Protein AF-A0A7C7R0E4-F1 (afdb_monomer)

Structure (mmCIF, N/CA/C/O backbone):
data_AF-A0A7C7R0E4-F1
#
_entry.id   AF-A0A7C7R0E4-F1
#
loop_
_atom_site.group_PDB
_atom_site.id
_atom_site.type_symbol
_atom_site.label_atom_id
_atom_site.label_alt_id
_atom_site.label_comp_id
_atom_site.label_asym_id
_atom_site.label_entity_id
_atom_site.label_seq_id
_atom_site.pdbx_PDB_ins_code
_atom_site.Cartn_x
_atom_site.Cartn_y
_atom_site.Cartn_z
_atom_site.occupancy
_atom_site.B_iso_or_equiv
_atom_site.auth_seq_id
_atom_site.auth_comp_id
_atom_site.auth_asym_id
_atom_site.auth_atom_id
_atom_site.pdbx_PDB_model_num
ATOM 1 N N . THR A 1 1 ? -8.100 -7.365 -4.017 1.00 75.06 1 THR A N 1
ATOM 2 C CA . THR A 1 1 ? -8.928 -8.593 -4.014 1.00 75.06 1 THR A CA 1
ATOM 3 C C . THR A 1 1 ? -9.910 -8.615 -5.170 1.00 75.06 1 THR A C 1
ATOM 5 O O . THR A 1 1 ? -9.900 -9.594 -5.899 1.00 75.06 1 THR A O 1
ATOM 8 N N . GLN A 1 2 ? -10.662 -7.537 -5.427 1.00 92.62 2 GLN A N 1
ATOM 9 C CA . GLN A 1 2 ? -11.555 -7.442 -6.594 1.00 92.62 2 GLN A CA 1
ATOM 10 C C . GLN A 1 2 ? -10.849 -7.689 -7.933 1.00 92.62 2 GLN A C 1
ATOM 12 O O . GLN A 1 2 ? -11.319 -8.491 -8.728 1.00 92.62 2 GLN A O 1
ATOM 17 N N . PHE A 1 3 ? -9.705 -7.037 -8.172 1.00 92.81 3 PHE A N 1
ATOM 18 C CA . PHE A 1 3 ? -8.923 -7.235 -9.399 1.00 92.81 3 PHE A CA 1
ATOM 19 C C . PHE A 1 3 ? -8.490 -8.698 -9.586 1.00 92.81 3 PHE A C 1
ATOM 21 O O . PHE A 1 3 ? -8.636 -9.260 -10.664 1.00 92.81 3 PHE A O 1
ATOM 28 N N . VAL A 1 4 ? -8.024 -9.340 -8.512 1.00 93.69 4 VAL A N 1
ATOM 29 C CA . VAL A 1 4 ? -7.630 -10.757 -8.533 1.00 93.69 4 VAL A CA 1
ATOM 30 C C . VAL A 1 4 ? -8.839 -11.653 -8.822 1.00 93.69 4 VAL A C 1
ATOM 32 O O . VAL A 1 4 ? -8.741 -12.554 -9.647 1.00 93.69 4 VAL A O 1
ATOM 35 N N . GLY A 1 5 ? -9.994 -11.368 -8.209 1.00 93.56 5 GLY A N 1
ATOM 36 C CA . GLY A 1 5 ? -11.251 -12.062 -8.501 1.00 93.56 5 GLY A CA 1
ATOM 37 C C . GLY A 1 5 ? -11.701 -11.892 -9.951 1.00 93.56 5 GLY A C 1
ATOM 38 O O . GLY A 1 5 ? -12.077 -12.870 -10.590 1.00 93.56 5 GLY A O 1
ATOM 39 N N . PHE A 1 6 ? -11.592 -10.677 -10.495 1.00 96.50 6 PHE A N 1
ATOM 40 C CA . PHE A 1 6 ? -11.853 -10.404 -11.905 1.00 96.50 6 PHE A CA 1
ATOM 41 C C . PHE A 1 6 ? -10.945 -11.232 -12.814 1.00 96.50 6 PHE A C 1
ATOM 43 O O . PHE A 1 6 ? -11.453 -11.888 -13.715 1.00 96.50 6 PHE A O 1
ATOM 50 N N . MET A 1 7 ? -9.628 -11.240 -12.575 1.00 96.50 7 MET A N 1
ATOM 51 C CA . MET A 1 7 ? -8.694 -12.014 -13.401 1.00 96.50 7 MET A CA 1
ATOM 52 C C . MET A 1 7 ? -8.993 -13.514 -13.344 1.00 96.50 7 MET A C 1
ATOM 54 O O . MET A 1 7 ? -9.024 -14.162 -14.386 1.00 96.50 7 MET A O 1
ATOM 58 N N . ALA A 1 8 ? -9.285 -14.051 -12.156 1.00 94.00 8 ALA A N 1
ATOM 59 C CA . ALA A 1 8 ? -9.653 -15.455 -11.992 1.00 94.00 8 ALA A CA 1
ATOM 60 C C . ALA A 1 8 ? -10.944 -15.807 -12.757 1.00 94.00 8 ALA A C 1
ATOM 62 O O . ALA A 1 8 ? -10.985 -16.798 -13.485 1.00 94.00 8 ALA A O 1
ATOM 63 N N . GLY A 1 9 ? -11.985 -14.972 -12.654 1.00 94.38 9 GLY A N 1
ATOM 64 C CA . GLY A 1 9 ? -13.231 -15.161 -13.403 1.00 94.38 9 GLY A CA 1
ATOM 65 C C . GLY A 1 9 ? -13.051 -14.985 -14.914 1.00 94.38 9 GLY A C 1
ATOM 66 O O . GLY A 1 9 ? -13.600 -15.757 -15.699 1.00 94.38 9 GLY A O 1
ATOM 67 N N . ALA A 1 10 ? -12.238 -14.013 -15.333 1.00 95.94 10 ALA A N 1
ATOM 68 C CA . ALA A 1 10 ? -11.946 -13.752 -16.738 1.00 95.94 10 ALA A CA 1
ATOM 69 C C . ALA A 1 10 ? -11.187 -14.914 -17.387 1.00 95.94 10 ALA A C 1
ATOM 71 O O . ALA A 1 10 ? -11.490 -15.285 -18.519 1.00 95.94 10 ALA A O 1
ATOM 72 N N . GLN A 1 11 ? -10.255 -15.526 -16.657 1.00 95.12 11 GLN A N 1
ATOM 73 C CA . GLN A 1 11 ? -9.541 -16.715 -17.111 1.00 95.12 11 GLN A CA 1
ATOM 74 C C . GLN A 1 11 ? -10.462 -17.941 -17.211 1.00 95.12 11 GLN A C 1
ATOM 76 O O . GLN A 1 11 ? -10.287 -18.760 -18.107 1.00 95.12 11 GLN A O 1
ATOM 81 N N . ALA A 1 12 ? -11.452 -18.060 -16.323 1.00 93.56 12 ALA A N 1
ATOM 82 C CA . ALA A 1 12 ? -12.368 -19.197 -16.299 1.00 93.56 12 ALA A CA 1
ATOM 83 C C . ALA A 1 12 ? -13.448 -19.154 -17.395 1.00 93.56 12 ALA A C 1
ATOM 85 O O . ALA A 1 12 ? -13.883 -20.204 -17.863 1.00 93.56 12 ALA A O 1
ATOM 86 N N . GLY A 1 13 ? -13.922 -17.970 -17.796 1.00 91.75 13 GLY A N 1
ATOM 87 C CA . GLY A 1 13 ? -15.040 -17.873 -18.746 1.00 91.75 13 GLY A CA 1
ATOM 88 C C . GLY A 1 13 ? -15.197 -16.529 -19.435 1.00 91.75 13 GLY A C 1
ATOM 89 O O . GLY A 1 13 ? -16.311 -16.126 -19.769 1.00 91.75 13 GLY A O 1
ATOM 90 N N . GLY A 1 14 ? -14.091 -15.816 -19.627 1.00 94.06 14 GLY A N 1
ATOM 91 C CA . GLY A 1 14 ? -14.070 -14.535 -20.313 1.00 94.06 14 GLY A CA 1
ATOM 92 C C . GLY A 1 14 ? -14.646 -13.386 -19.489 1.00 94.06 14 GLY A C 1
ATOM 93 O O . GLY A 1 14 ? -14.941 -13.489 -18.298 1.00 94.06 14 GLY A O 1
ATOM 94 N N . LEU A 1 15 ? -14.801 -12.244 -20.153 1.00 94.62 15 LEU A N 1
ATOM 95 C CA . LEU A 1 15 ? -15.081 -10.952 -19.520 1.00 94.62 15 LEU A CA 1
ATOM 96 C C . LEU A 1 15 ? -16.345 -10.964 -18.639 1.00 94.62 15 LEU A C 1
ATOM 98 O O . LEU A 1 15 ? -16.337 -10.396 -17.549 1.00 94.62 15 LEU A O 1
ATOM 102 N N . GLY A 1 16 ? -17.399 -11.670 -19.065 1.00 95.62 16 GLY A N 1
ATOM 103 C CA . GLY A 1 16 ? -18.638 -11.813 -18.295 1.00 95.62 16 GLY A CA 1
ATOM 104 C C . GLY A 1 16 ? -18.433 -12.525 -16.953 1.00 95.62 16 GLY A C 1
ATOM 105 O O . GLY A 1 16 ? -18.875 -12.023 -15.919 1.00 95.62 16 GLY A O 1
ATOM 106 N N . MET A 1 17 ? -17.697 -13.643 -16.942 1.00 95.38 17 MET A N 1
ATOM 107 C CA . MET A 1 17 ? -17.339 -14.337 -15.698 1.00 95.38 17 MET A CA 1
ATOM 108 C C . MET A 1 17 ? -16.394 -13.503 -14.827 1.00 95.38 17 MET A C 1
ATOM 110 O O . MET A 1 17 ? -16.525 -13.520 -13.604 1.00 95.38 17 MET A O 1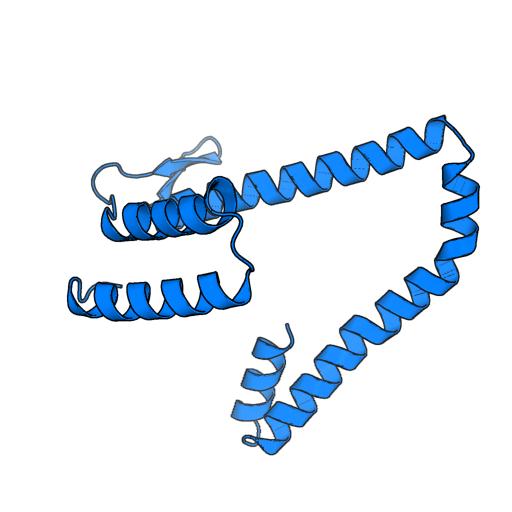
ATOM 114 N N . GLY A 1 18 ? -15.501 -12.714 -15.430 1.00 96.56 18 GLY A N 1
ATOM 115 C CA . GLY A 1 18 ? -14.657 -11.762 -14.704 1.00 96.56 18 GLY A CA 1
ATOM 116 C C . GLY A 1 18 ? -15.468 -10.709 -13.947 1.00 96.56 18 GLY A C 1
ATOM 117 O O . GLY A 1 18 ? -15.235 -10.481 -12.760 1.00 96.56 18 GLY A O 1
ATOM 118 N N . ILE A 1 19 ? -16.460 -10.095 -14.598 1.00 97.06 19 ILE A N 1
ATOM 119 C CA . ILE A 1 19 ? -17.334 -9.094 -13.964 1.00 97.06 19 ILE A CA 1
ATOM 120 C C . ILE A 1 19 ? -18.148 -9.721 -12.829 1.00 97.06 19 ILE A C 1
ATOM 122 O O . ILE A 1 19 ? -18.201 -9.159 -11.736 1.00 97.06 19 ILE A O 1
ATOM 126 N N . LEU A 1 20 ? -18.741 -10.898 -13.051 1.00 97.44 20 LEU A N 1
ATOM 127 C CA . LEU A 1 20 ? -19.497 -11.602 -12.012 1.00 97.44 20 LEU A CA 1
ATOM 128 C C . LEU A 1 20 ? -18.614 -11.951 -10.808 1.00 97.44 20 LEU A C 1
ATOM 130 O O . LEU A 1 20 ? -18.996 -11.680 -9.671 1.00 97.44 20 LEU A O 1
ATOM 134 N N . ALA A 1 21 ? -17.406 -12.470 -11.040 1.00 96.56 21 ALA A N 1
ATOM 135 C CA . ALA A 1 21 ? -16.451 -12.755 -9.974 1.00 96.56 21 ALA A CA 1
ATOM 136 C C . ALA A 1 21 ? -16.048 -11.480 -9.214 1.00 96.56 21 ALA A C 1
ATOM 138 O O . ALA A 1 21 ? -16.009 -11.482 -7.984 1.00 96.56 21 ALA A O 1
ATOM 139 N N . ALA A 1 22 ? -15.826 -10.364 -9.915 1.00 96.12 22 ALA A N 1
ATOM 140 C CA . ALA A 1 22 ? -15.556 -9.073 -9.287 1.00 96.12 22 ALA A CA 1
ATOM 141 C C . ALA A 1 22 ? -16.719 -8.621 -8.384 1.00 96.12 22 ALA A C 1
ATOM 143 O O . ALA A 1 22 ? -16.484 -8.239 -7.238 1.00 96.12 22 ALA A O 1
ATOM 144 N N . ILE A 1 23 ? -17.967 -8.729 -8.853 1.00 96.75 23 ILE A N 1
ATOM 145 C CA . ILE A 1 23 ? -19.167 -8.402 -8.064 1.00 96.75 23 ILE A CA 1
ATOM 146 C C . ILE A 1 23 ? -19.250 -9.282 -6.816 1.00 96.75 23 ILE A C 1
ATOM 148 O O . ILE A 1 23 ? -19.463 -8.765 -5.720 1.00 96.75 23 ILE A O 1
ATOM 152 N N . VAL A 1 24 ? -19.024 -10.591 -6.949 1.00 96.00 24 VAL A N 1
ATOM 153 C CA . VAL A 1 24 ? -19.036 -11.515 -5.806 1.00 96.00 24 VAL A CA 1
ATOM 154 C C . VAL A 1 24 ? -17.937 -11.156 -4.807 1.00 96.00 24 VAL A C 1
ATOM 156 O O . VAL A 1 24 ? -18.211 -11.067 -3.613 1.00 96.00 24 VAL A O 1
ATOM 159 N N . THR A 1 25 ? -16.709 -10.878 -5.261 1.00 96.12 25 THR A N 1
ATOM 160 C CA . THR A 1 25 ? -15.629 -10.465 -4.348 1.00 96.12 25 THR A CA 1
ATOM 161 C C . THR A 1 25 ? -15.938 -9.160 -3.622 1.00 96.12 25 THR A C 1
ATOM 163 O O . THR A 1 25 ? -15.648 -9.053 -2.430 1.00 96.12 25 THR A O 1
ATOM 166 N N . LEU A 1 26 ? -16.556 -8.185 -4.296 1.00 95.44 26 LEU A N 1
ATOM 167 C CA . LEU A 1 26 ? -17.031 -6.962 -3.657 1.00 95.44 26 LEU A CA 1
ATOM 168 C C . LEU A 1 26 ? -18.102 -7.281 -2.616 1.00 95.44 26 LEU A C 1
ATOM 170 O O . LEU A 1 26 ? -17.969 -6.856 -1.473 1.00 95.44 26 LEU A O 1
ATOM 174 N N . TRP A 1 27 ? -19.112 -8.074 -2.970 1.00 95.19 27 TRP A N 1
ATOM 175 C CA . TRP A 1 27 ? -20.207 -8.420 -2.068 1.00 95.19 27 TRP A CA 1
ATOM 176 C C . TRP A 1 27 ? -19.715 -9.145 -0.811 1.00 95.19 27 TRP A C 1
ATOM 178 O O . TRP A 1 27 ? -20.046 -8.726 0.297 1.00 95.19 27 TRP A O 1
ATOM 188 N N . VAL A 1 28 ? -18.877 -10.175 -0.969 1.00 95.12 28 VAL A N 1
ATOM 189 C CA . VAL A 1 28 ? -18.334 -10.970 0.145 1.00 95.12 28 VAL A CA 1
ATOM 190 C C . VAL A 1 28 ? -17.360 -10.161 1.002 1.00 95.12 28 VAL A C 1
ATOM 192 O O . VAL A 1 28 ? -17.216 -10.450 2.182 1.00 95.12 28 VAL A O 1
ATOM 195 N N . THR A 1 29 ? -16.696 -9.138 0.461 1.00 93.25 29 THR A N 1
ATOM 196 C CA . THR A 1 29 ? -15.775 -8.315 1.263 1.00 93.25 29 THR A CA 1
ATOM 197 C C . THR A 1 29 ? -16.516 -7.177 1.964 1.00 93.25 29 THR A C 1
ATOM 199 O O . THR A 1 29 ? -16.338 -6.970 3.160 1.00 93.25 29 THR A O 1
ATOM 202 N N . PHE A 1 30 ? -17.369 -6.441 1.251 1.00 94.31 30 PHE A N 1
ATOM 203 C CA . PHE A 1 30 ? -18.011 -5.236 1.776 1.00 94.31 30 PHE A CA 1
ATOM 204 C C . PHE A 1 30 ? -19.230 -5.531 2.646 1.00 94.31 30 PHE A C 1
ATOM 206 O O . PHE A 1 30 ? -19.334 -4.967 3.733 1.00 94.31 30 PHE A O 1
ATOM 213 N N . THR A 1 31 ? -20.135 -6.411 2.209 1.00 95.44 31 THR A N 1
ATOM 214 C CA . THR A 1 31 ? -21.399 -6.674 2.920 1.00 95.44 31 THR A CA 1
ATOM 215 C C . THR A 1 31 ? -21.177 -7.155 4.356 1.00 95.44 31 THR A C 1
ATOM 217 O O . THR A 1 31 ? -21.729 -6.529 5.263 1.00 95.44 31 THR A O 1
ATOM 220 N N . PRO A 1 32 ? -20.360 -8.198 4.626 1.00 93.88 32 PRO A N 1
ATOM 221 C CA . PRO A 1 32 ? -20.151 -8.637 6.000 1.00 93.88 32 PRO A CA 1
ATOM 222 C C . PRO A 1 32 ? -19.390 -7.598 6.821 1.00 93.88 32 PRO A C 1
ATOM 224 O O . PRO A 1 32 ? -19.773 -7.348 7.958 1.00 93.88 32 PRO A O 1
ATOM 227 N N . CYS A 1 33 ? -18.362 -6.942 6.268 1.00 94.00 33 CYS A N 1
ATOM 228 C CA . CYS A 1 33 ? -17.622 -5.918 7.008 1.00 94.00 33 CYS A CA 1
ATOM 229 C C . CYS A 1 33 ? -18.532 -4.758 7.435 1.00 94.00 33 CYS A C 1
ATOM 231 O O . CYS A 1 33 ? -18.505 -4.365 8.598 1.00 94.00 33 CYS A O 1
ATOM 233 N N . PHE A 1 34 ? -19.384 -4.249 6.539 1.00 93.81 34 PHE A N 1
ATOM 234 C CA . PHE A 1 34 ? -20.342 -3.197 6.884 1.00 93.81 34 PHE A CA 1
ATOM 235 C C . PHE A 1 34 ? -21.401 -3.663 7.876 1.00 93.81 34 PHE A C 1
ATOM 237 O O . PHE A 1 34 ? -21.716 -2.922 8.805 1.00 93.81 34 PHE A O 1
ATOM 244 N N . LEU A 1 35 ? -21.912 -4.888 7.724 1.00 94.50 35 LEU A N 1
ATOM 245 C CA . LEU A 1 35 ? -22.848 -5.469 8.683 1.00 94.50 35 LEU A CA 1
ATOM 246 C C . LEU A 1 35 ? -22.242 -5.478 10.089 1.00 94.50 35 LEU A C 1
ATOM 248 O O . LEU A 1 35 ? -22.890 -5.024 11.029 1.00 94.50 35 LEU A O 1
ATOM 252 N N . TRP A 1 36 ? -20.989 -5.916 10.232 1.00 92.25 36 TRP A N 1
ATOM 253 C CA . TRP A 1 36 ? -20.300 -5.933 11.522 1.00 92.25 36 TRP A CA 1
ATOM 254 C C . TRP A 1 36 ? -19.970 -4.539 12.054 1.00 92.25 36 TRP A C 1
ATOM 256 O O . TRP A 1 36 ? -20.078 -4.322 13.257 1.00 92.25 36 TRP A O 1
ATOM 266 N N . ILE A 1 37 ? -19.611 -3.584 11.191 1.00 90.44 37 ILE A N 1
ATOM 267 C CA . ILE A 1 37 ? -19.376 -2.192 11.600 1.00 90.44 37 ILE A CA 1
ATOM 268 C C . ILE A 1 37 ? -20.662 -1.578 12.158 1.00 90.44 37 ILE A C 1
ATOM 270 O O . ILE A 1 37 ? -20.635 -0.988 13.234 1.00 90.44 37 ILE A O 1
ATOM 274 N N . PHE A 1 38 ? -21.795 -1.745 11.474 1.00 91.44 38 PHE A N 1
ATOM 275 C CA . PHE A 1 38 ? -23.066 -1.192 11.941 1.00 91.44 38 PHE A CA 1
ATOM 276 C C . PHE A 1 38 ? -23.610 -1.928 13.166 1.00 91.44 38 PHE A C 1
ATOM 278 O O . PHE A 1 38 ? -24.065 -1.280 14.105 1.00 91.44 38 PHE A O 1
ATOM 285 N N . ALA A 1 39 ? -23.506 -3.258 13.209 1.00 93.69 39 ALA A N 1
ATOM 286 C CA . ALA A 1 39 ? -23.872 -4.034 14.393 1.00 93.69 39 ALA A CA 1
ATOM 287 C C . ALA A 1 39 ? -22.978 -3.700 15.604 1.00 93.69 39 ALA A C 1
ATOM 289 O O . ALA A 1 39 ? -23.443 -3.688 16.742 1.00 93.69 39 ALA A O 1
ATOM 290 N N . GLY A 1 40 ? -21.696 -3.412 15.362 1.00 89.75 40 GLY A N 1
ATOM 291 C CA . GLY A 1 40 ? -20.705 -3.066 16.378 1.00 89.75 40 GLY A CA 1
ATOM 292 C C . GLY A 1 40 ? -20.731 -1.603 16.827 1.00 89.75 40 GLY A C 1
ATOM 293 O O . GLY A 1 40 ? -20.258 -1.312 17.924 1.00 89.75 40 GLY A O 1
ATOM 294 N N . ALA A 1 41 ? -21.296 -0.690 16.032 1.00 89.12 41 ALA A N 1
ATOM 295 C CA . ALA A 1 41 ? -21.332 0.750 16.304 1.00 89.12 41 ALA A CA 1
ATOM 296 C C . ALA A 1 41 ? -21.775 1.129 17.736 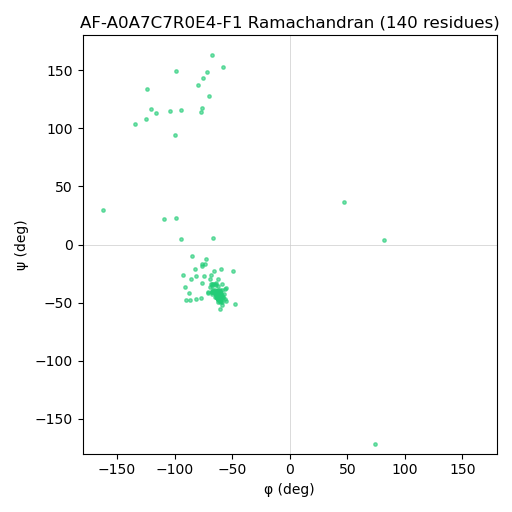1.00 89.12 41 ALA A C 1
ATOM 298 O O . ALA A 1 41 ? -21.013 1.841 18.396 1.00 89.12 41 ALA A O 1
ATOM 299 N N . PRO A 1 42 ? -22.907 0.627 18.283 1.00 87.31 42 PRO A N 1
ATOM 300 C CA . PRO A 1 42 ? -23.330 0.992 19.640 1.00 87.31 42 PRO A CA 1
ATOM 301 C C . PRO A 1 42 ? -22.339 0.525 20.717 1.00 87.31 42 PRO A C 1
ATOM 303 O O . PRO A 1 42 ? -22.136 1.202 21.726 1.00 87.31 42 PRO A O 1
ATOM 306 N N . TYR A 1 43 ? -21.680 -0.618 20.503 1.00 85.69 43 TYR A N 1
ATOM 307 C CA . TYR A 1 43 ? -20.663 -1.125 21.422 1.00 85.69 43 TYR A CA 1
ATOM 308 C C . TYR A 1 43 ? -19.391 -0.282 21.362 1.00 85.69 43 TYR A C 1
ATOM 310 O O . TYR A 1 43 ? -18.826 0.035 22.405 1.00 85.69 43 TYR A O 1
ATOM 318 N N . VAL A 1 44 ? -18.950 0.114 20.165 1.00 84.44 44 VAL A N 1
ATOM 319 C CA . VAL A 1 44 ? -17.769 0.973 19.986 1.00 84.44 44 VAL A CA 1
ATOM 320 C C . VAL A 1 44 ? -17.982 2.335 20.647 1.00 84.44 44 VAL A C 1
ATOM 322 O O . VAL A 1 44 ? -17.086 2.817 21.338 1.00 84.44 44 VAL A O 1
ATOM 325 N N . GLU A 1 45 ? -19.171 2.921 20.507 1.00 84.62 45 GLU A N 1
ATOM 326 C CA . GLU A 1 45 ? -19.520 4.199 21.134 1.00 84.62 45 GLU A CA 1
ATOM 327 C C . GLU A 1 45 ? -19.496 4.100 22.667 1.00 84.62 45 GLU A C 1
ATOM 329 O O . GLU A 1 45 ? -18.872 4.923 23.337 1.00 84.62 45 GLU A O 1
ATOM 334 N N . TRP A 1 46 ? -20.046 3.022 23.236 1.00 86.06 46 TRP A N 1
ATOM 335 C CA . TRP A 1 46 ? -19.958 2.757 24.674 1.00 86.06 46 TRP A CA 1
ATOM 336 C C . TRP A 1 46 ? -18.512 2.551 25.156 1.00 86.06 46 TRP A C 1
ATOM 338 O O . TRP A 1 46 ? -18.116 3.115 26.178 1.00 86.06 46 TRP A O 1
ATOM 348 N N . ILE A 1 47 ? -17.698 1.785 24.420 1.00 82.69 47 ILE A N 1
ATOM 349 C CA . ILE A 1 47 ? -16.277 1.547 24.726 1.00 82.69 47 ILE A CA 1
ATOM 350 C C . ILE A 1 47 ? -15.494 2.869 24.722 1.00 82.69 47 ILE A C 1
ATOM 352 O O . ILE A 1 47 ? -14.668 3.088 25.610 1.00 82.69 47 ILE A O 1
ATOM 356 N N . ALA A 1 48 ? -15.779 3.765 23.774 1.00 79.31 48 ALA A N 1
ATOM 357 C CA . ALA A 1 48 ? -15.096 5.049 23.627 1.00 79.31 48 ALA A CA 1
ATOM 358 C C . ALA A 1 48 ? -15.346 6.021 24.797 1.00 79.31 48 ALA A C 1
ATOM 360 O O . ALA A 1 48 ? -14.510 6.886 25.057 1.00 79.31 48 ALA A O 1
ATOM 361 N N . THR A 1 49 ? -16.440 5.855 25.552 1.00 84.00 49 THR A N 1
ATOM 362 C CA . THR A 1 49 ? -16.702 6.652 26.769 1.00 84.00 49 THR A CA 1
ATOM 363 C C . THR A 1 49 ? -15.804 6.280 27.956 1.00 84.00 49 THR A C 1
ATOM 365 O O . THR A 1 49 ? -15.753 7.007 28.949 1.00 84.00 49 THR A O 1
ATOM 368 N N . ARG A 1 50 ? -15.079 5.153 27.886 1.00 84.25 50 ARG A N 1
ATOM 369 C CA . ARG A 1 50 ? -14.260 4.630 28.989 1.00 84.25 50 ARG A CA 1
ATOM 370 C C . ARG A 1 50 ? -12.764 4.900 28.752 1.00 84.25 50 ARG A C 1
ATOM 372 O O . ARG A 1 50 ? -12.166 4.251 27.893 1.00 84.25 50 ARG A O 1
ATOM 379 N N . PRO A 1 51 ? -12.094 5.721 29.589 1.00 77.62 51 PRO A N 1
ATOM 380 C CA . PRO A 1 51 ? -10.713 6.172 29.351 1.00 77.62 51 PRO A CA 1
ATOM 381 C C . PRO A 1 51 ? -9.681 5.053 29.141 1.00 77.62 51 PRO A C 1
ATOM 383 O O . PRO A 1 51 ? -8.777 5.175 28.317 1.00 77.62 51 PRO A O 1
ATOM 386 N N . ARG A 1 52 ? -9.815 3.933 29.865 1.00 76.62 52 ARG A N 1
ATOM 387 C CA . ARG A 1 52 ? -8.895 2.784 29.759 1.00 76.62 52 ARG A CA 1
ATOM 388 C C . ARG A 1 52 ? -9.021 2.035 28.430 1.00 76.62 52 ARG A C 1
ATOM 390 O O . ARG A 1 52 ? -8.045 1.459 27.967 1.00 76.62 52 ARG A O 1
ATOM 397 N N . LEU A 1 53 ? -10.207 2.035 27.825 1.00 78.56 53 LEU A N 1
ATOM 398 C CA . LEU A 1 53 ? -10.472 1.334 26.569 1.00 78.56 53 LEU A CA 1
ATOM 399 C C . LEU A 1 53 ? -10.114 2.194 25.351 1.00 78.56 53 LEU A C 1
ATOM 401 O O . LEU A 1 53 ? -9.639 1.662 24.350 1.00 78.56 53 LEU A O 1
ATOM 405 N N . THR A 1 54 ? -10.209 3.519 25.467 1.00 79.81 54 THR A N 1
ATOM 406 C CA . THR A 1 54 ? -9.681 4.455 24.462 1.00 79.81 54 THR A CA 1
ATOM 407 C C . THR A 1 54 ? -8.176 4.271 24.250 1.00 79.81 54 THR A C 1
ATOM 409 O O . THR A 1 54 ? -7.714 4.268 23.111 1.00 79.81 54 THR A O 1
ATOM 412 N N . GLY A 1 55 ? -7.411 4.022 25.322 1.00 83.38 55 GLY A N 1
ATOM 413 C CA . GLY A 1 55 ? -5.984 3.692 25.219 1.00 83.38 55 GLY A CA 1
ATOM 414 C C . GLY A 1 55 ? -5.711 2.397 24.440 1.00 83.38 55 GLY A C 1
ATOM 415 O O . GLY A 1 55 ? -4.757 2.334 23.667 1.00 83.38 55 GLY A O 1
ATOM 416 N N . ALA A 1 56 ? -6.575 1.384 24.563 1.00 86.38 56 ALA A N 1
ATOM 417 C CA . ALA A 1 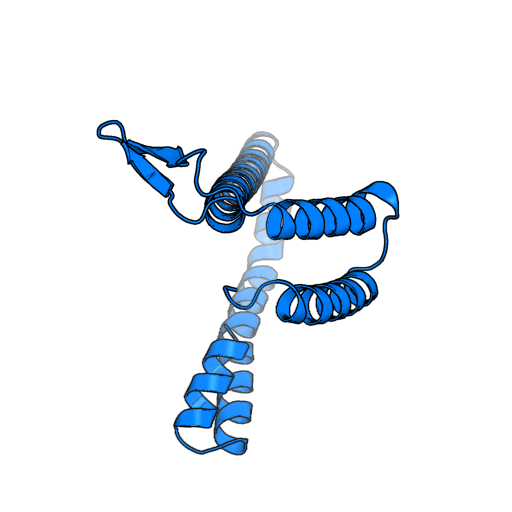56 ? -6.460 0.156 23.774 1.00 86.38 56 ALA A CA 1
ATOM 418 C C . ALA A 1 56 ? -6.724 0.409 22.278 1.00 86.38 56 ALA A C 1
ATOM 420 O O . ALA A 1 56 ? -5.978 -0.089 21.437 1.00 86.38 56 ALA A O 1
ATOM 421 N N . LEU A 1 57 ? -7.723 1.235 21.940 1.00 85.06 57 LEU A N 1
ATOM 422 C CA . LEU A 1 57 ? -7.991 1.644 20.554 1.00 85.06 57 LEU A CA 1
ATOM 423 C C . LEU A 1 57 ? -6.810 2.419 19.954 1.00 85.06 57 LEU A C 1
ATOM 425 O O . LEU A 1 57 ? -6.402 2.139 18.828 1.00 85.06 57 LEU A O 1
ATOM 429 N N . GLN A 1 58 ? -6.203 3.329 20.720 1.00 87.06 58 GLN A N 1
ATOM 430 C CA . GLN A 1 58 ? -4.969 4.006 20.311 1.00 87.06 58 GLN A CA 1
ATOM 431 C C . GLN A 1 58 ? -3.825 3.008 20.086 1.00 87.06 58 GLN A C 1
ATOM 433 O O . GLN A 1 58 ? -3.137 3.090 19.070 1.00 87.06 58 GLN A O 1
ATOM 438 N N . GLY A 1 59 ? -3.665 2.019 20.969 1.00 92.31 59 GLY A N 1
ATOM 439 C CA . GLY A 1 59 ? -2.701 0.930 20.795 1.00 92.31 59 GLY A CA 1
ATOM 440 C C . GLY A 1 59 ? -2.905 0.153 19.491 1.00 92.31 59 GLY A C 1
ATOM 441 O O . GLY A 1 59 ? -1.939 -0.102 18.775 1.00 92.31 59 GLY A O 1
ATOM 442 N N . ILE A 1 60 ? -4.155 -0.149 19.124 1.00 92.06 60 ILE A N 1
ATOM 443 C CA . ILE A 1 60 ? -4.485 -0.783 17.838 1.00 92.06 60 ILE A CA 1
ATOM 444 C C . ILE A 1 60 ? -4.087 0.130 16.671 1.00 92.06 60 ILE A C 1
ATOM 446 O O . ILE A 1 60 ? -3.433 -0.334 15.739 1.00 92.06 60 ILE A O 1
ATOM 450 N N . THR A 1 61 ? -4.410 1.430 16.720 1.00 92.38 61 THR A N 1
ATOM 451 C CA . THR A 1 61 ? -4.007 2.366 15.652 1.00 92.38 61 THR A CA 1
ATOM 452 C C . THR A 1 61 ? -2.488 2.463 15.513 1.00 92.38 61 THR A C 1
ATOM 454 O O . THR A 1 61 ? -1.977 2.428 14.396 1.00 92.38 61 THR A O 1
ATOM 457 N N . ALA A 1 62 ? -1.754 2.491 16.629 1.00 95.75 62 ALA A N 1
ATOM 458 C CA . ALA A 1 62 ? -0.296 2.503 16.635 1.00 95.75 62 ALA A CA 1
ATOM 459 C C . ALA A 1 62 ? 0.284 1.209 16.043 1.00 95.75 62 ALA A C 1
ATOM 461 O O . ALA A 1 62 ? 1.218 1.266 15.245 1.00 95.75 62 ALA A O 1
ATOM 462 N N . ALA A 1 63 ? -0.301 0.053 16.369 1.00 96.75 63 ALA A N 1
ATOM 463 C CA . ALA A 1 63 ? 0.097 -1.227 15.796 1.00 96.75 63 ALA A CA 1
ATOM 464 C C . ALA A 1 63 ? -0.125 -1.265 14.276 1.00 96.75 63 ALA A C 1
ATOM 466 O O . ALA A 1 63 ? 0.771 -1.666 13.538 1.00 96.75 63 ALA A O 1
ATOM 467 N N . VAL A 1 64 ? -1.277 -0.793 13.788 1.00 96.94 64 VAL A N 1
ATOM 468 C CA . VAL A 1 64 ? -1.577 -0.743 12.346 1.00 96.94 64 VAL A CA 1
ATOM 469 C C . VAL A 1 64 ? -0.619 0.198 11.613 1.00 96.94 64 VAL A C 1
ATOM 471 O O . VAL A 1 64 ? -0.062 -0.188 10.587 1.00 96.94 64 VAL A O 1
ATOM 474 N N . VAL A 1 65 ? -0.363 1.396 12.150 1.00 97.00 65 VAL A N 1
ATOM 475 C CA . VAL A 1 65 ? 0.626 2.329 11.580 1.00 97.00 65 VAL A CA 1
ATOM 476 C C . VAL A 1 65 ? 2.023 1.703 11.570 1.00 97.00 65 VAL A C 1
ATOM 478 O O . VAL A 1 65 ? 2.727 1.803 10.567 1.00 97.00 65 VAL A O 1
ATOM 481 N N . GLY A 1 66 ? 2.404 0.989 12.633 1.00 96.25 66 GLY A N 1
ATOM 482 C CA . GLY A 1 66 ? 3.661 0.242 12.695 1.00 96.25 66 GLY A CA 1
ATOM 483 C C . GLY A 1 66 ? 3.768 -0.844 11.620 1.00 96.25 66 GLY A C 1
ATOM 484 O O . GLY A 1 66 ? 4.796 -0.950 10.954 1.00 96.25 66 GLY A O 1
ATOM 485 N N 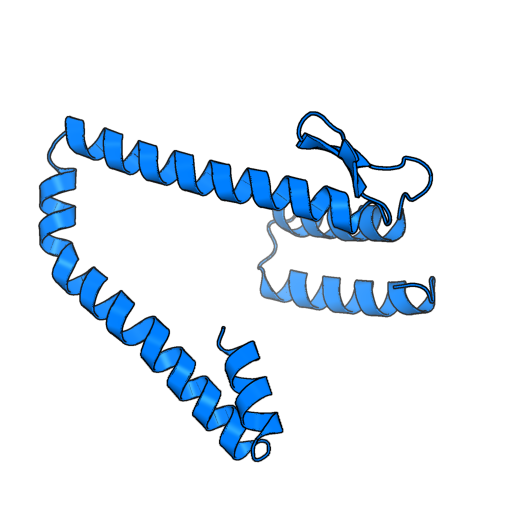. VAL A 1 67 ? 2.697 -1.608 11.384 1.00 96.38 67 VAL A N 1
ATOM 486 C CA . VAL A 1 67 ? 2.643 -2.621 10.314 1.00 96.38 67 VAL A CA 1
ATOM 487 C C . VAL A 1 67 ? 2.779 -1.978 8.933 1.00 96.38 67 VAL A C 1
ATOM 489 O O . VAL A 1 67 ? 3.543 -2.480 8.108 1.00 96.38 67 VAL A O 1
ATOM 492 N N . ILE A 1 68 ? 2.097 -0.854 8.685 1.00 94.75 68 ILE A N 1
ATOM 493 C CA . ILE A 1 68 ? 2.200 -0.110 7.419 1.00 94.75 68 ILE A CA 1
ATOM 494 C C . ILE A 1 68 ? 3.625 0.413 7.214 1.00 94.75 68 ILE A C 1
ATOM 496 O O . ILE A 1 68 ? 4.172 0.278 6.118 1.00 94.75 68 ILE A O 1
ATOM 500 N N . ALA A 1 69 ? 4.248 0.968 8.255 1.00 94.50 69 ALA A N 1
ATOM 501 C CA . ALA A 1 69 ? 5.624 1.451 8.195 1.00 94.50 69 ALA A CA 1
ATOM 502 C C . ALA A 1 69 ? 6.611 0.310 7.900 1.00 94.50 69 ALA A C 1
ATOM 504 O O . ALA A 1 69 ? 7.455 0.437 7.015 1.00 94.50 69 ALA A O 1
ATOM 505 N N . ASN A 1 70 ? 6.456 -0.836 8.567 1.00 94.06 70 ASN A N 1
ATOM 506 C CA . ASN A 1 70 ? 7.268 -2.024 8.316 1.00 94.06 70 ASN A CA 1
ATOM 507 C C . ASN A 1 70 ? 7.132 -2.524 6.865 1.00 94.06 70 ASN A C 1
ATOM 509 O O . ASN A 1 70 ? 8.137 -2.783 6.204 1.00 94.06 70 ASN A O 1
ATOM 513 N N . LEU A 1 71 ? 5.903 -2.617 6.344 1.00 92.94 71 LEU A N 1
ATOM 514 C CA . LEU A 1 71 ? 5.665 -3.008 4.950 1.00 92.94 71 LEU A CA 1
ATOM 515 C C . LEU A 1 71 ? 6.256 -1.996 3.963 1.00 92.94 71 LEU A C 1
ATOM 517 O O . LEU A 1 71 ? 6.846 -2.395 2.965 1.00 92.94 71 LEU A O 1
ATOM 521 N N . SER A 1 72 ? 6.138 -0.701 4.257 1.00 92.31 72 SER A N 1
ATOM 522 C CA . SER A 1 72 ? 6.690 0.371 3.421 1.00 92.31 72 SER A CA 1
ATOM 523 C C . SER A 1 72 ? 8.212 0.280 3.321 1.00 92.31 72 SER A C 1
ATOM 525 O O . SER A 1 72 ? 8.756 0.398 2.226 1.00 92.31 72 SER A O 1
ATOM 527 N N . ILE A 1 73 ? 8.905 0.007 4.433 1.00 90.94 73 ILE A N 1
ATOM 528 C CA . ILE A 1 73 ? 10.358 -0.222 4.440 1.00 90.94 73 ILE A CA 1
ATOM 529 C C . ILE A 1 73 ? 10.703 -1.456 3.605 1.00 90.94 73 ILE A C 1
ATOM 531 O O . ILE A 1 73 ? 11.591 -1.400 2.758 1.00 90.94 73 ILE A O 1
ATOM 535 N N . TRP A 1 74 ? 9.977 -2.558 3.802 1.00 90.00 74 TRP A N 1
ATOM 536 C CA . TRP A 1 74 ? 10.216 -3.792 3.061 1.00 90.00 74 TRP A CA 1
ATOM 537 C C . TRP A 1 74 ? 10.033 -3.615 1.545 1.00 90.00 74 TRP A C 1
ATOM 539 O O . TRP A 1 74 ? 10.895 -4.037 0.773 1.00 90.00 74 TRP A O 1
ATOM 549 N N . PHE A 1 75 ? 8.958 -2.947 1.114 1.00 90.19 75 PHE A N 1
ATOM 550 C CA . PHE A 1 75 ? 8.735 -2.628 -0.297 1.00 90.19 75 PHE A CA 1
ATOM 551 C C . PHE A 1 75 ? 9.803 -1.681 -0.834 1.00 90.19 75 PHE A C 1
ATOM 553 O O . PHE A 1 75 ? 10.316 -1.919 -1.918 1.00 90.19 75 PHE A O 1
ATOM 560 N N . THR A 1 76 ? 10.180 -0.647 -0.078 1.00 88.75 76 THR A N 1
ATOM 561 C CA . THR A 1 76 ? 11.226 0.297 -0.501 1.00 88.75 76 THR A CA 1
ATOM 562 C C . THR A 1 76 ? 12.536 -0.432 -0.780 1.00 88.75 76 THR A C 1
ATOM 564 O O . THR A 1 76 ? 13.131 -0.219 -1.829 1.00 88.75 76 THR A O 1
ATOM 567 N N . LEU A 1 77 ? 12.947 -1.351 0.100 1.00 88.12 77 LEU A N 1
ATOM 568 C CA . LEU A 1 77 ? 14.149 -2.160 -0.107 1.00 88.12 77 LEU A CA 1
ATOM 569 C C . LEU A 1 77 ? 14.061 -3.015 -1.377 1.00 88.12 77 LEU A C 1
ATOM 571 O O . LEU A 1 77 ? 14.972 -2.970 -2.193 1.00 88.12 77 LEU A O 1
ATOM 575 N N . ASN A 1 78 ? 12.962 -3.746 -1.573 1.00 87.00 78 ASN A N 1
ATOM 576 C CA . ASN A 1 78 ? 12.797 -4.633 -2.734 1.00 87.00 78 ASN A CA 1
ATOM 577 C C . ASN A 1 78 ? 12.536 -3.884 -4.053 1.00 87.00 78 ASN A C 1
ATOM 579 O O . ASN A 1 78 ? 12.656 -4.467 -5.124 1.00 87.00 78 ASN A O 1
ATOM 583 N N . VAL A 1 79 ? 12.149 -2.608 -3.993 1.00 87.50 79 VAL A N 1
ATOM 584 C CA . VAL A 1 79 ? 11.957 -1.757 -5.176 1.00 87.50 79 VAL A CA 1
ATOM 585 C C . VAL A 1 79 ? 13.243 -1.007 -5.528 1.00 87.50 79 VAL A C 1
ATOM 587 O O . VAL A 1 79 ? 13.538 -0.813 -6.704 1.00 87.50 79 VAL A O 1
ATOM 590 N N . TRP A 1 80 ? 14.014 -0.567 -4.531 1.00 86.75 80 TRP A N 1
ATOM 591 C CA . TRP A 1 80 ? 15.264 0.166 -4.750 1.00 86.75 80 TRP A CA 1
ATOM 592 C C . TRP A 1 80 ? 16.448 -0.748 -5.064 1.00 86.75 80 TRP A C 1
ATOM 594 O O . TRP A 1 80 ? 17.367 -0.305 -5.750 1.00 86.75 80 TRP A O 1
ATOM 604 N N . PHE A 1 81 ? 16.432 -1.996 -4.595 1.00 86.12 81 PHE A N 1
ATOM 605 C CA . PHE A 1 81 ? 17.508 -2.966 -4.792 1.00 86.12 81 PHE A CA 1
ATOM 606 C C . PHE A 1 81 ? 16.972 -4.233 -5.453 1.00 86.12 81 PHE A C 1
ATOM 608 O O . PHE A 1 81 ?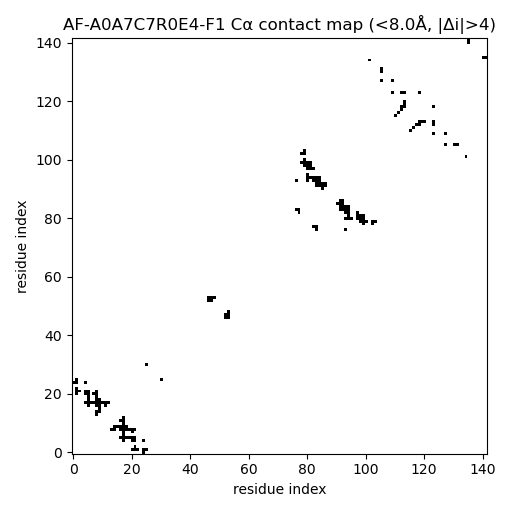 15.954 -4.772 -5.023 1.00 86.12 81 PHE A O 1
ATOM 615 N N . ALA A 1 82 ? 17.671 -4.727 -6.477 1.00 78.06 82 ALA A N 1
ATOM 616 C CA . ALA A 1 82 ? 17.281 -5.965 -7.155 1.00 78.06 82 ALA A CA 1
ATOM 617 C C . ALA A 1 82 ? 17.587 -7.220 -6.317 1.00 78.06 82 ALA A C 1
ATOM 619 O O . ALA A 1 82 ? 16.905 -8.233 -6.462 1.00 78.06 82 ALA A O 1
ATOM 620 N N . ALA A 1 83 ? 18.590 -7.153 -5.434 1.00 76.75 83 ALA A N 1
ATOM 621 C CA . ALA A 1 83 ? 18.934 -8.228 -4.511 1.00 76.75 83 ALA A CA 1
ATOM 622 C C . ALA A 1 83 ? 18.829 -7.750 -3.056 1.00 76.75 83 ALA A C 1
ATOM 624 O O . ALA A 1 83 ? 19.561 -6.862 -2.609 1.00 76.75 83 ALA A O 1
ATOM 625 N N . VAL A 1 84 ? 17.913 -8.368 -2.309 1.00 80.62 84 VAL A N 1
ATOM 626 C CA . VAL A 1 84 ? 17.750 -8.167 -0.866 1.00 80.62 84 VAL A CA 1
ATOM 627 C C . VAL A 1 84 ? 17.842 -9.527 -0.192 1.00 80.62 84 VAL A C 1
ATOM 629 O O . VAL A 1 84 ? 16.928 -10.345 -0.288 1.00 80.62 84 VAL A O 1
ATOM 632 N N . GLU A 1 85 ? 18.946 -9.769 0.508 1.00 79.31 85 GLU A N 1
ATOM 633 C CA . GLU A 1 85 ? 19.156 -11.021 1.224 1.00 79.31 85 GLU A CA 1
ATOM 634 C C . GLU A 1 85 ? 18.820 -10.867 2.704 1.00 79.31 85 GLU A C 1
ATOM 636 O O . GLU A 1 85 ? 18.951 -9.801 3.316 1.00 79.31 85 GLU A O 1
ATOM 641 N N . ARG A 1 86 ? 18.355 -11.961 3.304 1.00 77.00 86 ARG A N 1
ATOM 642 C CA . ARG A 1 86 ? 18.129 -12.029 4.742 1.00 77.00 86 ARG A CA 1
ATOM 643 C C . ARG A 1 86 ? 19.366 -12.635 5.388 1.00 77.00 86 ARG A C 1
ATOM 645 O O . ARG A 1 86 ? 19.680 -13.797 5.152 1.00 77.00 86 ARG A O 1
ATOM 652 N N . ASN A 1 87 ? 20.050 -11.859 6.222 1.00 79.56 87 ASN A N 1
ATOM 653 C CA . ASN A 1 87 ? 21.192 -12.364 6.977 1.00 79.56 87 ASN A CA 1
ATOM 654 C C . ASN A 1 87 ? 20.725 -13.406 8.020 1.00 79.56 87 ASN A C 1
ATOM 656 O O . ASN A 1 87 ? 19.556 -13.448 8.401 1.00 79.56 87 ASN A O 1
ATOM 660 N N . SER A 1 88 ? 21.657 -14.204 8.535 1.00 74.69 88 SER A N 1
ATOM 661 C CA . SER A 1 88 ? 21.490 -15.213 9.595 1.00 74.69 88 SER A CA 1
ATOM 662 C C . SER A 1 88 ? 20.756 -14.728 10.859 1.00 74.69 88 SER A C 1
ATOM 664 O O . SER A 1 88 ? 20.152 -15.531 11.562 1.00 74.69 88 SER A O 1
ATOM 666 N N . ILE A 1 89 ? 20.748 -13.417 11.124 1.00 77.00 89 ILE A N 1
ATOM 667 C CA . ILE A 1 89 ? 20.073 -12.775 12.271 1.00 77.00 89 ILE A CA 1
ATOM 668 C C . ILE A 1 89 ? 18.653 -12.282 11.894 1.00 77.00 89 ILE A C 1
ATOM 670 O O . ILE A 1 89 ? 17.958 -11.643 12.677 1.00 77.00 89 ILE A O 1
ATOM 674 N N . GLY A 1 90 ? 18.186 -12.563 10.675 1.00 75.81 90 GLY A N 1
ATOM 675 C CA . GLY A 1 90 ? 16.856 -12.188 10.188 1.00 75.81 90 GLY A CA 1
ATOM 676 C C . GLY A 1 90 ? 16.733 -10.751 9.668 1.00 75.81 90 GLY A C 1
ATOM 677 O O . GLY A 1 90 ? 15.634 -10.352 9.280 1.00 75.81 90 GLY A O 1
ATOM 678 N N . LEU A 1 91 ? 17.830 -9.984 9.627 1.00 77.31 91 LEU A N 1
ATOM 679 C CA . LEU A 1 91 ? 17.853 -8.617 9.100 1.00 77.31 91 LEU A CA 1
ATOM 680 C C . LEU A 1 91 ? 17.911 -8.620 7.565 1.00 77.31 91 LEU A C 1
ATOM 682 O O . LEU A 1 91 ? 18.675 -9.385 6.975 1.00 77.31 91 LEU A O 1
ATOM 686 N N . TRP A 1 92 ? 17.131 -7.745 6.933 1.00 78.31 92 TRP A N 1
ATOM 687 C CA . TRP A 1 92 ? 17.195 -7.493 5.493 1.00 78.31 92 TRP A CA 1
ATOM 688 C C . TRP A 1 92 ? 18.421 -6.634 5.174 1.00 78.31 92 TRP A C 1
ATOM 690 O O . TRP A 1 92 ? 18.512 -5.501 5.647 1.00 78.31 92 TRP A O 1
ATOM 700 N N . VAL A 1 93 ? 19.355 -7.171 4.390 1.00 78.44 93 VAL A N 1
ATOM 701 C CA . VAL A 1 93 ? 20.565 -6.470 3.949 1.00 78.44 93 VAL A CA 1
ATOM 702 C C . VAL A 1 93 ? 20.502 -6.331 2.424 1.00 78.44 93 VAL A C 1
ATOM 704 O O . VAL A 1 93 ? 20.519 -7.348 1.727 1.00 78.44 93 VAL A O 1
ATOM 707 N N . PRO A 1 94 ? 20.372 -5.104 1.888 1.00 78.81 94 PRO A N 1
ATOM 708 C CA . PRO A 1 94 ? 20.416 -4.881 0.448 1.00 78.81 94 PRO A CA 1
ATOM 709 C C . PRO A 1 94 ? 21.856 -4.972 -0.067 1.00 78.81 94 PRO A C 1
ATOM 711 O O . PRO A 1 94 ? 22.778 -4.500 0.601 1.00 78.81 94 PRO A O 1
ATOM 714 N N . ASP A 1 95 ? 22.046 -5.524 -1.267 1.00 77.12 95 ASP A N 1
ATOM 715 C CA . ASP A 1 95 ? 23.329 -5.440 -1.970 1.00 77.12 95 ASP A CA 1
ATOM 716 C C . ASP A 1 95 ? 23.482 -4.035 -2.592 1.00 77.12 95 ASP A C 1
ATOM 718 O O . ASP A 1 95 ? 22.727 -3.700 -3.517 1.00 77.12 95 ASP A O 1
ATOM 722 N N . PRO A 1 96 ? 24.449 -3.206 -2.139 1.00 73.56 96 PRO A N 1
ATOM 723 C CA . PRO A 1 96 ? 24.631 -1.838 -2.628 1.00 73.56 96 PRO A CA 1
ATOM 724 C C . PRO A 1 96 ? 24.910 -1.745 -4.133 1.00 73.56 96 PRO A C 1
ATOM 726 O O . PRO A 1 96 ? 24.698 -0.687 -4.724 1.00 73.56 96 PRO A O 1
ATOM 729 N N . SER A 1 97 ? 25.385 -2.827 -4.758 1.00 74.69 97 SER A N 1
ATOM 730 C CA . SER A 1 97 ? 25.694 -2.866 -6.190 1.00 74.69 97 SER A CA 1
ATOM 731 C C . SER A 1 97 ? 24.450 -2.970 -7.082 1.00 74.69 97 SER A C 1
ATOM 733 O O . SER A 1 97 ? 24.515 -2.646 -8.266 1.00 74.69 97 SER A O 1
ATOM 735 N N . THR A 1 98 ? 23.300 -3.352 -6.515 1.00 77.81 98 THR A N 1
ATOM 736 C CA . THR A 1 98 ? 22.050 -3.615 -7.254 1.00 77.81 98 THR A CA 1
ATOM 737 C C . THR A 1 98 ? 21.053 -2.455 -7.225 1.00 77.81 98 THR A C 1
ATOM 739 O O . THR A 1 98 ? 19.846 -2.650 -7.391 1.00 77.81 98 THR A O 1
ATOM 742 N N . ILE A 1 99 ? 21.548 -1.240 -6.989 1.00 81.25 99 ILE A N 1
ATOM 743 C CA . ILE A 1 99 ? 20.708 -0.059 -6.807 1.00 81.25 99 ILE A CA 1
ATOM 744 C C . ILE A 1 99 ? 20.037 0.377 -8.119 1.00 81.25 99 ILE A C 1
ATOM 746 O O . ILE A 1 99 ? 20.685 0.605 -9.141 1.00 81.25 99 ILE A O 1
ATOM 750 N N . ASN A 1 100 ? 18.717 0.542 -8.085 1.00 83.12 100 ASN A N 1
ATOM 751 C CA . ASN A 1 100 ? 17.926 1.017 -9.212 1.00 83.12 100 ASN A CA 1
ATOM 752 C C . ASN A 1 100 ? 17.623 2.516 -9.051 1.00 83.12 100 ASN A C 1
ATOM 754 O O . ASN A 1 100 ? 16.644 2.914 -8.413 1.00 83.12 100 ASN A O 1
ATOM 758 N N . LEU A 1 101 ? 18.468 3.364 -9.650 1.00 82.88 101 LEU A N 1
ATOM 759 C CA . LEU A 1 101 ? 18.308 4.825 -9.604 1.00 82.88 101 LEU A CA 1
ATOM 760 C C . LEU A 1 101 ? 16.968 5.292 -10.189 1.00 82.88 101 LEU A C 1
ATOM 762 O O . LEU A 1 101 ? 16.393 6.257 -9.689 1.00 82.88 101 LEU A O 1
ATOM 766 N N . THR A 1 102 ? 16.448 4.609 -11.211 1.00 82.69 102 THR A N 1
ATOM 767 C CA . THR A 1 102 ? 15.154 4.942 -11.822 1.00 82.69 102 THR A CA 1
ATOM 768 C C . THR A 1 102 ? 14.015 4.723 -10.829 1.00 82.69 102 THR A C 1
ATOM 770 O O . THR A 1 102 ? 13.170 5.600 -10.660 1.00 82.69 102 THR A O 1
ATOM 773 N N . ALA A 1 103 ? 14.015 3.598 -10.109 1.00 83.31 103 ALA A N 1
ATOM 774 C CA . ALA A 1 103 ? 13.014 3.306 -9.085 1.00 83.31 103 ALA A CA 1
ATOM 775 C C . ALA A 1 103 ? 13.062 4.318 -7.926 1.00 83.31 103 ALA A C 1
ATOM 777 O O . ALA A 1 103 ? 12.018 4.788 -7.458 1.00 83.31 103 ALA A O 1
ATOM 778 N N . ILE A 1 104 ? 14.265 4.724 -7.507 1.00 86.62 104 ILE A N 1
ATOM 779 C CA . ILE A 1 104 ? 14.458 5.783 -6.505 1.00 86.62 104 ILE A CA 1
ATOM 780 C C . ILE A 1 104 ? 13.898 7.115 -7.017 1.00 86.62 104 ILE A C 1
ATOM 782 O O . ILE A 1 104 ? 13.131 7.770 -6.314 1.00 86.62 104 ILE A O 1
ATOM 786 N N . ALA A 1 105 ? 14.222 7.502 -8.252 1.00 88.25 105 ALA A N 1
ATOM 787 C CA . ALA A 1 105 ? 13.769 8.762 -8.835 1.00 88.25 105 ALA A CA 1
ATOM 788 C C . ALA A 1 105 ? 12.238 8.826 -8.961 1.00 88.25 105 ALA A C 1
ATOM 790 O O . ALA A 1 105 ? 11.630 9.821 -8.567 1.00 88.25 105 ALA A O 1
ATOM 791 N N . VAL A 1 106 ? 11.600 7.759 -9.454 1.00 86.81 106 VAL A N 1
ATOM 792 C CA . VAL A 1 106 ? 10.137 7.700 -9.613 1.00 86.81 106 VAL A CA 1
ATOM 793 C C . VAL A 1 106 ? 9.429 7.691 -8.254 1.00 86.81 106 VAL A C 1
ATOM 795 O O . VAL A 1 106 ? 8.455 8.421 -8.071 1.00 86.81 106 VAL A O 1
ATOM 798 N N . SER A 1 107 ? 9.930 6.929 -7.274 1.00 88.38 107 SER A N 1
ATOM 799 C CA . SER A 1 107 ? 9.349 6.901 -5.921 1.00 88.38 107 SER A CA 1
ATOM 800 C C . SER A 1 107 ? 9.520 8.230 -5.173 1.00 88.38 107 SER A C 1
ATOM 802 O O . SER A 1 107 ? 8.571 8.699 -4.540 1.00 88.38 107 SER A O 1
ATOM 804 N N . ALA A 1 108 ? 10.673 8.893 -5.301 1.00 90.38 108 ALA A N 1
ATOM 805 C CA . ALA A 1 108 ? 10.902 10.225 -4.742 1.00 90.38 108 ALA A CA 1
ATOM 806 C C . ALA A 1 108 ? 9.989 11.280 -5.386 1.00 90.38 108 ALA A C 1
ATOM 808 O O . ALA A 1 108 ? 9.406 12.112 -4.688 1.00 90.38 108 ALA A O 1
ATOM 809 N N . LEU A 1 109 ? 9.819 11.219 -6.709 1.00 89.56 109 LEU A N 1
ATOM 810 C CA . LEU A 1 109 ? 8.937 12.112 -7.452 1.00 89.56 109 LEU A CA 1
ATOM 811 C C . LEU A 1 109 ? 7.474 11.923 -7.015 1.00 89.56 109 LEU A C 1
ATOM 813 O O . LEU A 1 109 ? 6.805 12.908 -6.698 1.00 89.56 109 LEU A O 1
ATOM 817 N N . ALA A 1 110 ? 6.999 10.679 -6.892 1.00 87.88 110 ALA A N 1
ATOM 818 C CA . ALA A 1 110 ? 5.667 10.375 -6.364 1.00 87.88 110 ALA A CA 1
ATOM 819 C C . ALA A 1 110 ? 5.472 10.933 -4.941 1.00 87.88 110 ALA A C 1
ATOM 821 O O . ALA A 1 110 ? 4.467 11.591 -4.660 1.00 87.88 110 ALA A O 1
ATOM 822 N N . GLY A 1 111 ? 6.459 10.732 -4.060 1.00 88.56 111 GLY A N 1
ATOM 823 C CA . GLY A 1 111 ? 6.451 11.271 -2.700 1.00 88.56 111 GLY A CA 1
ATOM 824 C C . GLY A 1 111 ? 6.380 12.799 -2.671 1.00 88.56 111 GLY A C 1
ATOM 825 O O . GLY A 1 111 ? 5.584 13.363 -1.923 1.00 88.56 111 GLY A O 1
ATOM 826 N N . ALA A 1 112 ? 7.139 13.485 -3.528 1.00 90.19 112 ALA A N 1
ATOM 827 C CA . ALA A 1 112 ? 7.113 14.944 -3.630 1.00 90.19 112 ALA A CA 1
ATOM 828 C C . ALA A 1 112 ? 5.749 15.472 -4.115 1.00 90.19 112 ALA A C 1
ATOM 830 O O . ALA A 1 112 ? 5.223 16.443 -3.566 1.00 90.19 112 ALA A O 1
ATOM 831 N N . LEU A 1 113 ? 5.136 14.818 -5.105 1.00 89.44 113 LEU A N 1
ATOM 832 C CA . LEU A 1 113 ? 3.806 15.177 -5.609 1.00 89.44 113 LEU A CA 1
ATOM 833 C C . LEU A 1 113 ? 2.706 15.007 -4.550 1.00 89.44 113 LEU A C 1
ATOM 835 O O . LEU A 1 113 ? 1.832 15.869 -4.431 1.00 89.44 113 LEU A O 1
ATOM 839 N N . LEU A 1 114 ? 2.768 13.935 -3.758 1.00 89.88 114 LEU A N 1
ATOM 840 C CA . LEU A 1 114 ? 1.778 13.654 -2.715 1.00 89.88 114 LEU A CA 1
ATOM 841 C C . LEU A 1 114 ? 1.980 14.514 -1.464 1.00 89.88 114 LEU A C 1
ATOM 843 O O . LEU A 1 114 ? 1.020 15.073 -0.943 1.00 89.88 114 LEU A O 1
ATOM 847 N N . LEU A 1 115 ? 3.214 14.642 -0.974 1.00 89.62 115 LEU A N 1
ATOM 848 C CA . LEU A 1 115 ? 3.494 15.292 0.310 1.00 89.62 115 LEU A CA 1
ATOM 849 C C . LEU A 1 115 ? 3.675 16.803 0.178 1.00 89.62 115 LEU A C 1
ATOM 851 O O . LEU A 1 115 ? 3.176 17.560 1.010 1.00 89.62 115 LEU A O 1
ATOM 855 N N . TRP A 1 116 ? 4.378 17.251 -0.866 1.00 89.44 116 TRP A N 1
ATOM 856 C CA . TRP A 1 116 ? 4.698 18.667 -1.030 1.00 89.44 116 TRP A CA 1
ATOM 857 C C . TRP A 1 116 ? 3.621 19.396 -1.823 1.00 89.44 116 TRP A C 1
ATOM 859 O O . TRP A 1 116 ? 3.133 20.443 -1.401 1.00 89.44 116 TRP A O 1
ATOM 869 N N . ARG A 1 117 ? 3.211 18.820 -2.957 1.00 85.31 117 ARG A N 1
ATOM 870 C CA . ARG A 1 117 ? 2.201 19.430 -3.828 1.00 85.31 117 ARG A CA 1
ATOM 871 C C . ARG A 1 117 ? 0.766 19.108 -3.398 1.00 85.31 117 ARG A C 1
ATOM 873 O O . ARG A 1 117 ? -0.153 19.731 -3.922 1.00 85.31 117 ARG A O 1
ATOM 880 N N . LYS A 1 118 ? 0.587 18.180 -2.441 1.00 85.00 118 LYS A N 1
ATOM 881 C CA . LYS A 1 118 ? -0.709 17.751 -1.878 1.00 85.00 118 LYS A CA 1
ATOM 882 C C . LYS A 1 118 ? -1.754 17.471 -2.960 1.00 85.00 118 LYS A C 1
ATOM 884 O O . LYS A 1 118 ? -2.920 17.818 -2.806 1.00 85.00 118 LYS A O 1
ATOM 889 N N . MET A 1 119 ? -1.313 16.909 -4.085 1.00 86.50 119 MET A N 1
ATOM 890 C CA . MET A 1 119 ? -2.206 16.615 -5.199 1.00 86.50 119 MET A CA 1
ATOM 891 C C . MET A 1 119 ? -3.112 15.436 -4.858 1.00 86.50 119 MET A C 1
ATOM 893 O O . MET A 1 119 ? -2.700 14.509 -4.160 1.00 86.50 119 MET A O 1
ATOM 897 N N . ASP A 1 120 ? -4.327 15.461 -5.404 1.00 88.19 120 ASP A N 1
ATOM 898 C CA . ASP A 1 120 ? -5.255 14.344 -5.288 1.00 88.19 120 ASP A CA 1
ATOM 899 C C . ASP A 1 120 ? -4.649 13.054 -5.857 1.00 88.19 120 ASP A C 1
ATOM 901 O O . ASP A 1 120 ? -3.822 13.055 -6.773 1.00 88.19 120 ASP A O 1
ATOM 905 N N . LEU A 1 121 ? -5.104 11.921 -5.329 1.00 87.44 121 LEU A N 1
ATOM 906 C CA . LEU A 1 121 ? -4.567 10.603 -5.666 1.00 87.44 121 LEU A CA 1
ATOM 907 C C . LEU A 1 121 ? -4.713 10.263 -7.160 1.00 87.44 121 LEU A C 1
ATOM 909 O O . LEU A 1 121 ? -3.793 9.702 -7.752 1.00 87.44 121 LEU A O 1
ATOM 913 N N . LEU A 1 122 ? -5.838 10.635 -7.787 1.00 90.88 122 LEU A N 1
ATOM 914 C CA . LEU A 1 122 ? -6.099 10.355 -9.205 1.00 90.88 122 LEU A CA 1
ATOM 915 C C . LEU A 1 122 ? -5.078 10.995 -10.166 1.00 90.88 122 LEU A C 1
ATOM 917 O O . LEU A 1 122 ? -4.495 10.257 -10.964 1.00 90.88 122 LEU A O 1
ATOM 921 N N . PRO A 1 123 ? -4.831 12.322 -10.140 1.00 87.75 123 PRO A N 1
ATOM 922 C CA . PRO A 1 123 ? -3.866 12.934 -11.049 1.00 87.75 123 PRO A CA 1
ATOM 923 C C . PRO A 1 123 ? -2.438 12.446 -10.802 1.00 87.75 123 PRO A C 1
ATOM 925 O O . PRO A 1 123 ? -1.690 12.276 -11.762 1.00 87.75 123 PRO A O 1
ATOM 928 N N . VAL A 1 124 ? -2.059 12.160 -9.550 1.00 89.62 124 VAL A N 1
ATOM 929 C CA . VAL A 1 124 ? -0.745 11.569 -9.255 1.00 89.62 124 VAL A CA 1
ATOM 930 C C . VAL A 1 124 ? -0.621 10.184 -9.883 1.00 89.62 124 VAL A C 1
ATOM 932 O O . VAL A 1 124 ? 0.392 9.902 -10.515 1.00 89.62 124 VAL A O 1
ATOM 935 N N . LEU A 1 125 ? -1.652 9.342 -9.778 1.00 89.06 125 LEU A N 1
ATOM 936 C CA . LEU A 1 125 ? -1.650 8.006 -10.374 1.00 89.06 125 LEU A CA 1
ATOM 937 C C . LEU A 1 125 ? -1.492 8.064 -11.902 1.00 89.06 125 LEU A C 1
ATOM 939 O O . LEU A 1 125 ? -0.679 7.333 -12.464 1.00 89.06 125 LEU A O 1
ATOM 943 N N . ALA A 1 126 ? -2.218 8.968 -12.568 1.00 91.25 126 ALA A N 1
ATOM 944 C CA . ALA A 1 126 ? -2.111 9.163 -14.013 1.00 91.25 126 ALA A CA 1
ATOM 945 C C . ALA A 1 126 ? -0.711 9.649 -14.428 1.00 91.25 126 ALA A C 1
ATOM 947 O O . ALA A 1 126 ? -0.123 9.127 -15.376 1.00 91.25 126 ALA A O 1
ATOM 948 N N . LEU A 1 127 ? -0.152 10.612 -13.688 1.00 90.19 127 LEU A N 1
ATOM 949 C CA . LEU A 1 127 ? 1.170 11.172 -13.965 1.00 90.19 127 LEU A CA 1
ATOM 950 C C . LEU A 1 127 ? 2.273 10.136 -13.714 1.00 90.19 127 LEU A C 1
ATOM 952 O O . LEU A 1 127 ? 3.180 10.005 -14.530 1.00 90.19 127 LEU A O 1
ATOM 956 N N . MET A 1 128 ? 2.168 9.344 -12.643 1.00 89.44 128 MET A N 1
ATOM 957 C CA . MET A 1 128 ? 3.122 8.267 -12.356 1.00 89.44 128 MET A CA 1
ATOM 958 C C . MET A 1 128 ? 3.023 7.142 -13.381 1.00 89.44 128 MET A C 1
ATOM 960 O O . MET A 1 128 ? 4.052 6.603 -13.771 1.00 89.44 128 MET A O 1
ATOM 964 N N . GLY A 1 129 ? 1.822 6.829 -13.876 1.00 87.44 129 GLY A N 1
ATOM 965 C CA . GLY A 1 129 ? 1.644 5.892 -14.986 1.00 87.44 129 GLY A CA 1
ATOM 966 C C . GLY A 1 129 ? 2.357 6.362 -16.256 1.00 87.44 129 GLY A C 1
ATOM 967 O O . GLY A 1 129 ? 3.102 5.596 -16.864 1.00 87.44 129 GLY A O 1
ATOM 968 N N . ALA A 1 130 ? 2.208 7.640 -16.616 1.00 89.38 130 ALA A N 1
ATOM 969 C CA . ALA A 1 130 ? 2.904 8.222 -17.763 1.00 89.38 130 ALA A CA 1
ATOM 970 C C . ALA A 1 130 ? 4.435 8.219 -17.583 1.00 89.38 130 ALA A C 1
ATOM 972 O O . ALA A 1 130 ? 5.165 7.847 -18.502 1.00 89.38 130 ALA A O 1
ATOM 973 N N . VAL A 1 131 ? 4.923 8.578 -16.390 1.00 87.75 131 VAL A N 1
ATOM 974 C CA . VAL A 1 131 ? 6.356 8.545 -16.055 1.00 87.75 131 VAL A CA 1
ATOM 975 C C . VAL A 1 131 ? 6.902 7.116 -16.076 1.00 87.75 131 VAL A C 1
ATOM 977 O O . VAL A 1 131 ? 7.991 6.897 -16.594 1.00 87.75 131 VAL A O 1
ATOM 980 N N . GLY A 1 132 ? 6.150 6.135 -15.574 1.00 84.44 132 GLY A N 1
ATOM 981 C CA . GLY A 1 132 ? 6.533 4.723 -15.596 1.00 84.44 132 GLY A CA 1
ATOM 982 C C . GLY A 1 132 ? 6.639 4.166 -17.016 1.00 84.44 132 GLY A C 1
ATOM 983 O O . GLY A 1 132 ? 7.623 3.509 -17.344 1.00 84.44 132 GLY A O 1
ATOM 984 N N . ILE A 1 133 ? 5.682 4.503 -17.888 1.00 84.81 133 ILE A N 1
ATOM 985 C CA . ILE A 1 133 ? 5.745 4.166 -19.317 1.00 84.81 133 ILE A CA 1
ATOM 986 C C . ILE A 1 133 ? 6.998 4.788 -19.945 1.00 84.81 133 ILE A C 1
ATOM 988 O O . ILE A 1 133 ? 7.770 4.080 -20.585 1.00 84.81 133 ILE A O 1
ATOM 992 N N . ALA A 1 134 ? 7.258 6.076 -19.711 1.00 83.94 134 ALA A N 1
ATOM 993 C CA . ALA A 1 134 ? 8.456 6.742 -20.222 1.00 83.94 134 ALA A CA 1
ATOM 994 C C . ALA A 1 134 ? 9.760 6.099 -19.707 1.00 83.94 134 ALA A C 1
ATOM 996 O O . ALA A 1 134 ? 10.702 5.916 -20.476 1.00 83.94 134 ALA A O 1
ATOM 997 N N . ALA A 1 135 ? 9.801 5.706 -18.432 1.00 80.44 135 ALA A N 1
ATOM 998 C CA . ALA A 1 135 ? 10.948 5.048 -17.814 1.00 80.44 135 ALA A CA 1
ATOM 999 C C . ALA A 1 135 ? 11.195 3.631 -18.364 1.00 80.44 135 ALA A C 1
ATOM 1001 O O . ALA A 1 135 ? 12.352 3.235 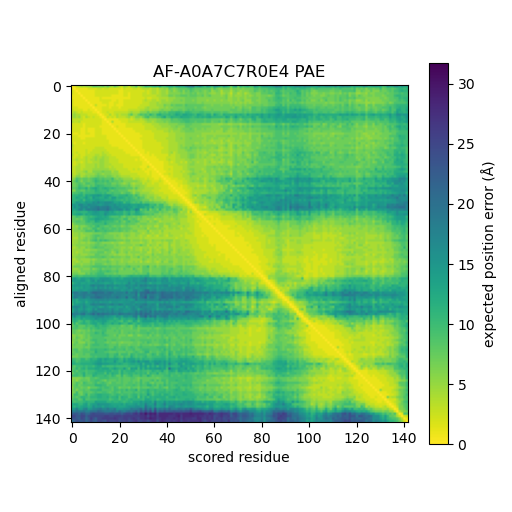-18.514 1.00 80.44 135 ALA A O 1
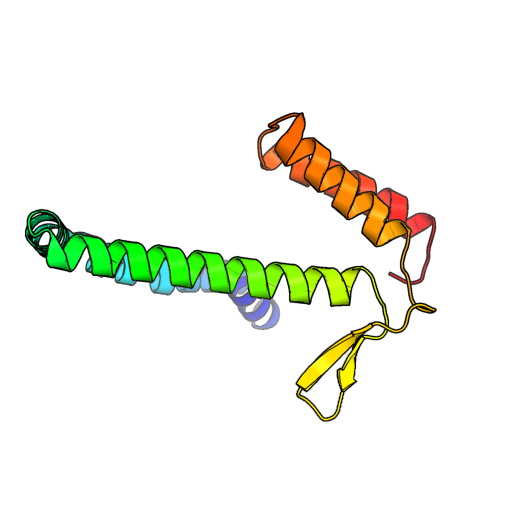ATOM 1002 N N . SER A 1 136 ? 10.135 2.895 -18.723 1.00 77.50 136 SER A N 1
ATOM 1003 C CA . SER A 1 136 ? 10.243 1.550 -19.312 1.00 77.50 136 SER A CA 1
ATOM 1004 C C 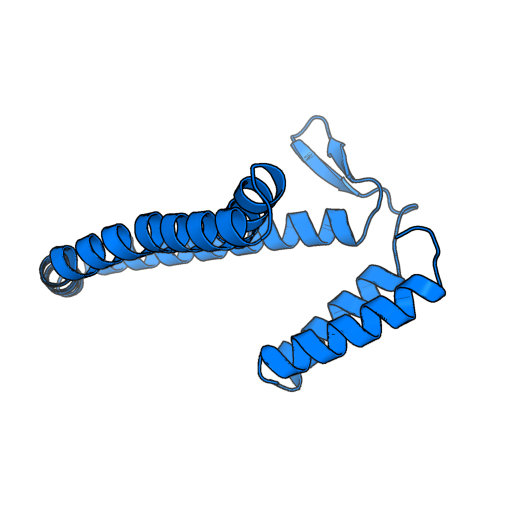. SER A 1 136 ? 10.972 1.529 -20.660 1.00 77.50 136 SER A C 1
ATOM 1006 O O . SER A 1 136 ? 11.673 0.570 -20.965 1.00 77.50 136 SER A O 1
ATOM 1008 N N . TYR A 1 137 ? 10.902 2.615 -21.437 1.00 73.62 137 TYR A N 1
ATOM 1009 C CA . TYR A 1 137 ? 11.632 2.725 -22.705 1.00 73.62 137 TYR A CA 1
ATOM 1010 C C . TYR A 1 137 ? 13.129 3.016 -22.529 1.00 73.62 137 TYR A C 1
ATOM 1012 O O . TYR A 1 137 ? 13.903 2.806 -23.461 1.00 73.62 137 TYR A O 1
ATOM 1020 N N . VAL A 1 138 ? 13.547 3.507 -21.358 1.00 69.06 138 VAL A N 1
ATOM 1021 C CA . VAL A 1 138 ? 14.940 3.900 -21.080 1.00 69.06 138 VAL A CA 1
ATOM 1022 C C . VAL A 1 138 ? 15.747 2.753 -20.462 1.00 69.06 138 VAL A C 1
ATOM 1024 O O . VAL A 1 138 ? 16.960 2.694 -20.645 1.00 69.06 138 VAL A O 1
ATOM 1027 N N . SER A 1 139 ? 15.097 1.814 -19.769 1.00 59.19 139 SER A N 1
ATOM 1028 C CA . SER A 1 139 ? 15.740 0.635 -19.182 1.00 59.19 139 SER A CA 1
ATOM 1029 C C . SER A 1 139 ? 14.907 -0.615 -19.484 1.00 59.19 139 SER A C 1
ATOM 1031 O O . SER A 1 139 ? 13.897 -0.823 -18.817 1.00 59.19 139 SER A O 1
ATOM 1033 N N . PRO A 1 140 ? 15.307 -1.474 -20.443 1.00 51.94 140 PRO A N 1
ATOM 1034 C CA . PRO A 1 140 ? 14.551 -2.675 -20.828 1.00 51.94 140 PRO A CA 1
ATOM 1035 C C . PRO A 1 140 ? 14.460 -3.775 -19.752 1.00 51.94 140 PRO A C 1
ATOM 1037 O O . PRO A 1 140 ? 14.003 -4.873 -20.053 1.00 51.94 140 PRO A O 1
ATOM 1040 N N . GLY A 1 141 ? 14.964 -3.529 -18.538 1.00 54.59 141 GLY A N 1
ATOM 1041 C CA . GLY A 1 141 ? 15.084 -4.510 -17.454 1.00 54.59 141 GLY A CA 1
ATOM 1042 C C . GLY A 1 141 ? 14.133 -4.289 -16.275 1.00 54.59 141 GLY A C 1
ATOM 1043 O O . GLY A 1 141 ? 14.456 -4.734 -15.176 1.00 54.59 141 GLY A O 1
ATOM 1044 N N . ILE A 1 142 ? 13.025 -3.567 -16.477 1.00 47.44 142 ILE A N 1
ATOM 1045 C CA . ILE A 1 142 ? 11.897 -3.515 -15.526 1.00 47.44 142 ILE A CA 1
ATOM 1046 C C . ILE A 1 142 ? 10.859 -4.572 -15.887 1.00 47.44 142 ILE A C 1
ATOM 1048 O O . ILE A 1 142 ? 10.597 -4.728 -17.100 1.00 47.44 142 ILE A O 1
#

pLDDT: mean 87.02, std 8.78, range [47.44, 97.44]

Sequence (142 aa):
TQFVGFMAGAQAGGLGMGILAAIVTLWVTFTPCFLWIFAGAPYVEWIATRPRLTGALQGITAAVVGVIANLSIWFTLNVWFAAVERNSIGLWVPDPSTINLTAIAVSALAGALLLWRKMDLLPVLALMGAVGIAASYVSPGI

Mean predicted aligned error: 8.15 Å

Radius of gyration: 21.25 Å; Cα contacts (8 Å, |Δi|>4): 98; chains: 1; bounding box: 50×39×52 Å

Solvent-accessible surface area (backbone atoms only — not comparable to full-atom values): 7805 Å² total; per-residue (Å²): 107,42,68,59,31,20,51,56,21,27,74,74,60,36,68,68,36,9,51,52,32,22,51,50,44,46,48,69,54,48,52,57,52,50,51,50,50,62,71,40,43,69,58,52,56,57,44,60,74,36,75,76,51,41,53,50,54,52,49,51,52,53,50,53,53,48,52,52,50,54,50,51,51,54,49,48,50,61,57,32,16,82,43,68,46,68,45,99,86,70,47,81,46,68,45,82,89,38,59,36,66,66,49,46,51,54,52,52,49,52,51,44,44,47,71,74,64,62,50,60,68,67,65,52,52,54,52,48,50,54,50,50,57,58,48,48,77,76,42,89,83,118

Foldseek 3Di:
DLQVQLVVLCVVPHNVRSVVSSVVVCCVVPVVVVVCCVVCVVVVVVLCVDPVSVVVVVVVVVVVVVVVVVVVVVVCLVQQFVDWDQDPVRDTDGDPVRGDVLSVVLVVVLCCCCPVVVDDPVVSVVVSVVSV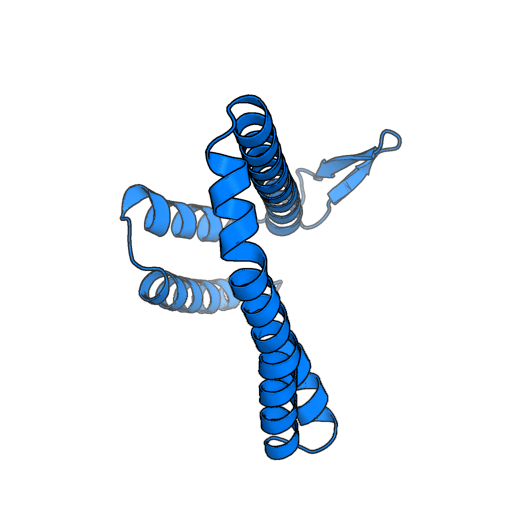VVVCVVDVPD

Secondary structure (DSSP, 8-state):
-HHHHHHHHHHHHHHHHHHHHHHHHHHHHHHHHHHHHHHHHHHHHHHHTSHHHHHHHHHHHHHHHHHHHHHHHHHHHHHHBS-EEE-TTS-EEE-GGGB-HHHHHHHHHHHHHHHTS---HHHHHHHHHHHHHHHHTT-TT-